Protein AF-A0A7V2RUC1-F1 (afdb_monomer)

Sequence (91 aa):
MGFADPRGVPLTARDSGSIAAFEEALGQILAFAGDPVGALDRLIEEDPSCVQAHLAKAAIYAWSLHPSFVGRAREALAAAEAAGPALDHER

Foldseek 3Di:
DFDAAPVRHTWFWDDVVLNVLLVVLVVCVVVVHDCSLVSLVVSCVVTVLGLSSLQVNL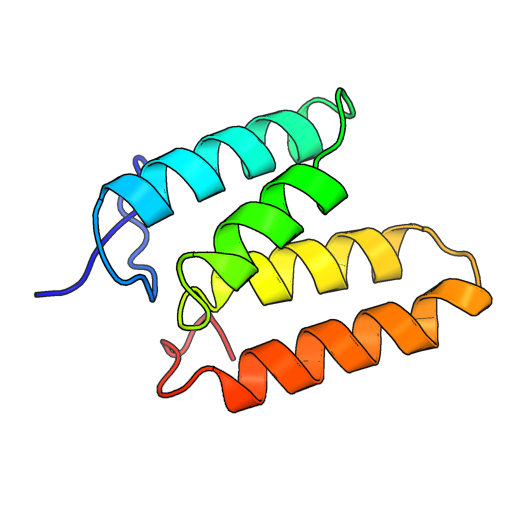VVLVVVPDPVSPVVSVVSNVSSVVSDDTDPVSD

Secondary structure (DSSP, 8-state):
--EE-TTS-EE--SSHHHHHHHHHHHHHHHHT-S-HHHHHHHHHHH-TT-HHHHHHHHHHHHHT--TTHHHHHHHHHHHHHHSS---GGG-

Solvent-accessible surface area (backbone atoms only — not comparable to full-atom values): 5101 Å² total; per-residue (Å²): 134,86,44,56,46,101,86,67,50,74,47,50,50,87,48,74,63,54,47,52,53,49,50,53,24,49,49,22,57,78,65,76,41,91,58,33,62,64,44,32,49,52,46,39,72,76,36,57,46,25,34,63,44,27,44,52,51,15,49,56,30,55,69,63,77,44,78,83,30,51,60,56,16,50,52,27,43,54,48,28,69,67,34,53,90,64,51,85,93,71,111

Mean predicted aligned error: 3.21 Å

Nearest PDB structures (foldseek):
  5jqy-assembly1_A  TM=7.918E-01  e=1.170E-01  Homo sapiens
  7y4i-assembly1_B  TM=7.456E-01  e=7.146E-01  Arabidopsis thaliana
  3fp4-assembly1_A  TM=7.118E-01  e=6.714E-01  Saccharomyces cerevisiae
  3fp2-assembly1_A  TM=7.574E-01  e=1.822E+00  Saccharomyces cerevisiae
  7yeh-assembly1_A  TM=7.491E-01  e=2.064E+00  Homo sapiens

Radius of gyration: 12.45 Å; Cα contacts (8 Å, |Δi|>4): 109; chains: 1; bounding box: 26×28×33 Å

Structure (mmCIF, N/CA/C/O backbone):
data_AF-A0A7V2RUC1-F1
#
_entry.id   AF-A0A7V2RUC1-F1
#
loop_
_atom_site.group_PDB
_atom_site.id
_atom_site.type_symbol
_atom_site.label_atom_id
_atom_site.label_alt_id
_atom_site.label_comp_id
_atom_site.label_asym_id
_atom_site.label_entity_id
_atom_site.label_seq_id
_atom_site.pdbx_PDB_ins_code
_atom_site.Cartn_x
_atom_site.Cartn_y
_atom_site.Cartn_z
_atom_site.occupancy
_atom_site.B_iso_or_equiv
_atom_site.auth_seq_id
_atom_site.auth_comp_id
_atom_site.auth_asym_id
_atom_site.auth_atom_id
_atom_site.pdbx_PDB_model_num
ATOM 1 N N . MET A 1 1 ? -14.374 -2.950 14.895 1.00 49.06 1 MET A N 1
ATOM 2 C CA . MET A 1 1 ? -14.629 -1.514 14.657 1.00 49.06 1 MET A CA 1
ATOM 3 C C . MET A 1 1 ? -13.802 -1.173 13.431 1.00 49.06 1 MET A C 1
ATOM 5 O O . MET A 1 1 ? -12.607 -1.413 13.490 1.00 49.06 1 MET A O 1
ATOM 9 N N . GLY A 1 2 ? -14.425 -0.833 12.300 1.00 75.00 2 GLY A N 1
ATOM 10 C CA . GLY A 1 2 ? -13.688 -0.572 11.055 1.00 75.00 2 GLY A CA 1
ATOM 11 C C . GLY A 1 2 ? -12.980 0.780 11.110 1.00 75.00 2 GLY A C 1
ATOM 12 O O . GLY A 1 2 ? -13.496 1.699 11.748 1.00 75.00 2 GLY A O 1
ATOM 13 N N . PHE A 1 3 ? -11.815 0.891 10.475 1.00 91.12 3 PHE A N 1
ATOM 14 C CA . PHE A 1 3 ? -11.123 2.166 10.295 1.00 91.12 3 PHE A CA 1
ATOM 15 C C . PHE A 1 3 ? -11.587 2.821 8.996 1.00 91.12 3 PHE A C 1
ATOM 17 O O . PHE A 1 3 ? -12.037 2.137 8.079 1.00 91.12 3 PHE A O 1
ATOM 24 N N . ALA A 1 4 ? -11.515 4.146 8.933 1.00 94.12 4 ALA A N 1
ATOM 25 C CA . ALA A 1 4 ? -11.823 4.909 7.734 1.00 94.12 4 ALA A CA 1
ATOM 26 C C . ALA A 1 4 ? -10.793 6.021 7.555 1.00 94.12 4 ALA A C 1
ATOM 28 O O . ALA A 1 4 ? -10.244 6.531 8.535 1.00 94.12 4 ALA A O 1
ATOM 29 N N . ASP A 1 5 ? -10.543 6.380 6.303 1.00 93.81 5 ASP A N 1
ATOM 30 C CA . ASP A 1 5 ? -9.672 7.490 5.941 1.00 93.81 5 ASP A CA 1
ATOM 31 C C . ASP A 1 5 ? -10.325 8.860 6.258 1.00 93.81 5 ASP A C 1
ATOM 33 O O . ASP A 1 5 ? -11.512 8.933 6.607 1.00 93.81 5 ASP A O 1
ATOM 37 N N . PRO A 1 6 ? -9.595 9.985 6.114 1.00 94.62 6 PRO A N 1
ATOM 38 C CA . PRO A 1 6 ? -10.149 11.325 6.341 1.00 94.62 6 PRO A CA 1
ATOM 39 C C . PRO A 1 6 ? -11.315 11.710 5.417 1.00 94.62 6 PRO A C 1
ATOM 41 O O . PRO A 1 6 ? -12.018 12.685 5.685 1.00 94.62 6 PRO A O 1
ATOM 44 N N . ARG A 1 7 ? -11.515 10.973 4.320 1.00 93.88 7 ARG A N 1
ATOM 45 C CA . ARG A 1 7 ? -12.601 11.158 3.349 1.00 93.88 7 ARG A CA 1
ATOM 46 C C . ARG A 1 7 ? -13.816 10.281 3.691 1.00 93.88 7 ARG A C 1
ATOM 48 O O . ARG A 1 7 ? -14.829 10.358 3.001 1.00 93.88 7 ARG A O 1
ATOM 55 N N . GLY A 1 8 ? -13.744 9.491 4.764 1.00 93.75 8 GLY A N 1
ATOM 56 C CA . GLY A 1 8 ? -14.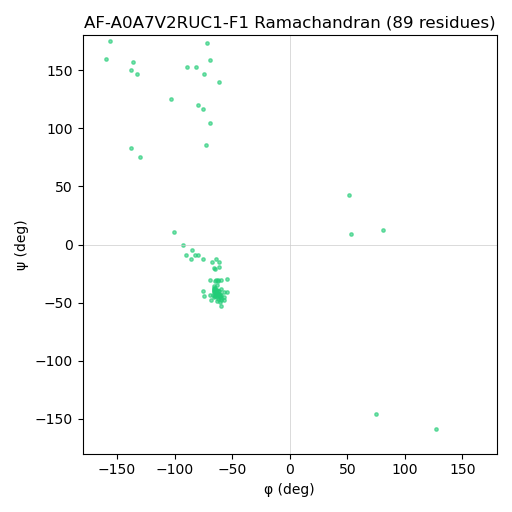805 8.596 5.219 1.00 93.75 8 GLY A CA 1
ATOM 57 C C . GLY A 1 8 ? -14.861 7.265 4.469 1.00 93.75 8 GLY A C 1
ATOM 58 O O . GLY A 1 8 ? -15.850 6.546 4.609 1.00 93.75 8 GLY A O 1
ATOM 59 N N . VAL A 1 9 ? -13.834 6.926 3.685 1.00 92.94 9 VAL A N 1
ATOM 60 C CA . VAL A 1 9 ? -13.735 5.638 2.992 1.00 92.94 9 VAL A CA 1
ATOM 61 C C . VAL A 1 9 ? -13.244 4.589 3.991 1.00 92.94 9 VAL A C 1
ATOM 63 O O . VAL A 1 9 ? -12.161 4.762 4.551 1.00 92.94 9 VAL A O 1
ATOM 66 N N . PRO A 1 10 ? -14.015 3.519 4.261 1.00 93.81 10 PRO A N 1
ATOM 67 C CA . PRO A 1 10 ? -13.565 2.441 5.135 1.00 93.81 10 PRO A CA 1
ATOM 68 C C . PRO A 1 10 ? -12.319 1.766 4.561 1.00 93.81 10 PRO A C 1
ATOM 70 O O . PRO A 1 10 ? -12.271 1.538 3.361 1.00 93.81 10 PRO A O 1
ATOM 73 N N . LEU A 1 11 ? -11.352 1.413 5.405 1.00 92.81 11 LEU A N 1
ATOM 74 C CA . LEU A 1 11 ? -10.110 0.750 5.005 1.00 92.81 11 LEU A CA 1
ATOM 75 C C . LEU A 1 11 ? -9.815 -0.444 5.911 1.00 92.81 11 LEU A C 1
ATOM 77 O O . LEU A 1 11 ? -10.085 -0.399 7.120 1.00 92.81 11 LEU A O 1
ATOM 81 N N . THR A 1 12 ? -9.201 -1.484 5.345 1.00 94.31 12 THR A N 1
ATOM 82 C CA . THR A 1 12 ? -8.573 -2.534 6.154 1.00 94.31 12 THR A CA 1
ATOM 83 C C . THR A 1 12 ? -7.255 -2.001 6.715 1.00 94.31 12 THR A C 1
ATOM 85 O O . THR A 1 12 ? -6.347 -1.642 5.968 1.00 94.31 12 THR A O 1
ATOM 88 N N . ALA A 1 13 ? -7.169 -1.906 8.042 1.00 93.38 13 ALA A N 1
ATOM 89 C CA . ALA A 1 13 ? -5.997 -1.442 8.778 1.00 93.38 13 ALA A CA 1
ATOM 90 C C . ALA A 1 13 ? -6.049 -1.932 10.234 1.00 93.38 13 ALA A C 1
ATOM 92 O O . ALA A 1 13 ? -7.124 -2.237 10.761 1.00 93.38 13 ALA A O 1
ATOM 93 N N . ARG A 1 14 ? -4.895 -1.965 10.904 1.00 93.62 14 ARG A N 1
ATOM 94 C CA . ARG A 1 14 ? -4.768 -2.322 12.322 1.00 93.62 14 ARG A CA 1
ATOM 95 C C . ARG A 1 14 ? -5.256 -1.220 13.256 1.00 93.62 14 ARG A C 1
ATOM 97 O O . ARG A 1 14 ? -5.908 -1.517 14.257 1.00 93.62 14 ARG A O 1
ATOM 104 N N . ASP A 1 15 ? -4.889 0.027 12.972 1.00 93.88 15 ASP A N 1
ATOM 105 C CA . ASP A 1 15 ? -5.153 1.177 13.836 1.00 93.88 15 ASP A CA 1
ATOM 106 C C . ASP A 1 15 ? -5.170 2.511 13.065 1.00 93.88 15 ASP A C 1
ATOM 108 O O . ASP A 1 15 ? -4.905 2.579 11.864 1.00 93.88 15 ASP A O 1
ATOM 112 N N . SER A 1 16 ? -5.498 3.606 13.760 1.00 93.88 16 SER A N 1
ATOM 113 C CA . SER A 1 16 ? -5.494 4.956 13.179 1.00 93.88 16 SER A CA 1
ATOM 114 C C . SER A 1 16 ? -4.099 5.449 12.778 1.00 93.88 16 SER A C 1
ATOM 116 O O . SER A 1 16 ? -3.995 6.375 11.978 1.00 93.88 16 SER A O 1
ATOM 118 N N . GLY A 1 17 ? -3.035 4.866 13.336 1.00 96.38 17 GLY A N 1
ATOM 119 C CA . GLY A 1 17 ? -1.656 5.139 12.941 1.00 96.38 17 GLY A CA 1
ATOM 120 C C . GLY A 1 17 ? -1.366 4.598 11.544 1.00 96.38 17 GLY A C 1
ATOM 121 O O . GLY A 1 17 ? -0.833 5.339 10.722 1.00 96.38 17 GLY A O 1
ATOM 122 N N . SER A 1 18 ? -1.820 3.379 11.236 1.00 96.75 18 SER A N 1
ATOM 123 C CA . SER A 1 18 ? -1.753 2.815 9.879 1.00 96.75 18 SER A CA 1
ATOM 124 C C . SER A 1 18 ? -2.466 3.705 8.854 1.00 96.75 18 SER A C 1
ATOM 126 O O . SER A 1 18 ? -1.943 3.938 7.767 1.00 96.75 18 SER A O 1
ATOM 128 N N . ILE A 1 19 ? -3.628 4.265 9.217 1.00 96.88 19 ILE A N 1
ATOM 129 C CA . ILE A 1 19 ? -4.363 5.211 8.360 1.00 96.88 19 ILE A CA 1
ATOM 130 C C . ILE A 1 19 ? -3.541 6.480 8.124 1.00 96.88 19 ILE A C 1
ATOM 132 O O . ILE A 1 19 ? -3.380 6.902 6.984 1.00 96.88 19 ILE A O 1
ATOM 136 N N . ALA A 1 20 ? -2.983 7.079 9.178 1.00 97.06 20 ALA A N 1
ATOM 137 C CA . ALA A 1 20 ? -2.164 8.282 9.043 1.00 97.06 20 ALA A CA 1
ATOM 138 C C . ALA A 1 20 ? -0.905 8.040 8.190 1.00 97.06 20 ALA A C 1
ATOM 140 O O . ALA A 1 20 ? -0.553 8.878 7.361 1.00 97.06 20 ALA A O 1
ATOM 141 N N . ALA A 1 21 ? -0.252 6.888 8.355 1.00 97.81 21 ALA A N 1
ATOM 142 C CA . ALA A 1 21 ? 0.901 6.494 7.552 1.00 97.81 21 ALA A CA 1
ATOM 143 C C . ALA A 1 21 ? 0.528 6.271 6.077 1.00 97.81 21 ALA A C 1
ATOM 145 O O . ALA A 1 21 ? 1.264 6.698 5.185 1.00 97.81 21 ALA A O 1
ATOM 146 N N . PHE A 1 22 ? -0.632 5.660 5.811 1.00 97.75 22 PHE A N 1
ATOM 147 C CA . PHE A 1 22 ? -1.147 5.515 4.452 1.00 97.75 22 PHE A CA 1
ATOM 148 C C . PHE A 1 22 ? -1.449 6.876 3.815 1.00 97.75 22 PHE A C 1
ATOM 150 O O . PHE A 1 22 ? -1.070 7.100 2.668 1.00 97.75 22 PHE A O 1
ATOM 157 N N . GLU A 1 23 ? -2.062 7.808 4.549 1.00 97.56 23 GLU A N 1
ATOM 158 C CA . GLU A 1 23 ? -2.343 9.158 4.044 1.00 97.56 23 GLU A CA 1
ATOM 159 C C . GLU A 1 23 ? -1.073 9.942 3.706 1.00 97.56 23 GLU A C 1
ATOM 161 O O . GLU A 1 23 ? -1.032 10.629 2.685 1.00 97.56 23 GLU A O 1
ATOM 166 N N . GLU A 1 24 ? -0.023 9.821 4.518 1.00 97.50 24 GLU A N 1
ATOM 167 C CA . GLU A 1 24 ? 1.276 10.431 4.219 1.00 97.50 24 GLU A CA 1
ATOM 168 C C . GLU A 1 24 ? 1.865 9.859 2.920 1.00 97.50 24 GLU A C 1
ATOM 170 O O . GLU A 1 24 ? 2.269 10.609 2.027 1.00 97.50 24 GLU A O 1
ATOM 175 N N . ALA A 1 25 ? 1.852 8.530 2.763 1.0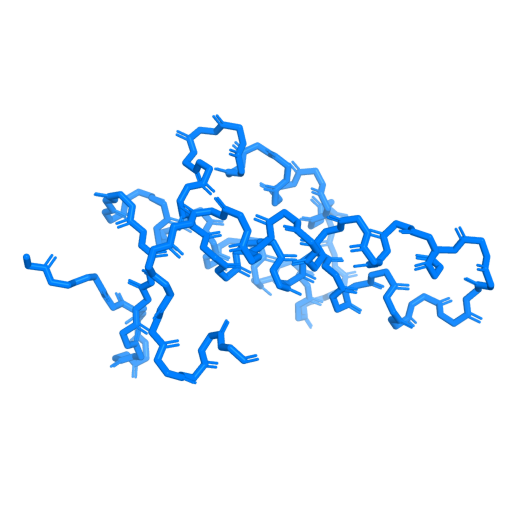0 98.06 25 ALA A N 1
ATOM 176 C CA . ALA A 1 25 ? 2.310 7.882 1.537 1.00 98.06 25 ALA A CA 1
ATOM 177 C C . ALA A 1 25 ? 1.462 8.297 0.322 1.00 98.06 25 ALA A C 1
ATOM 179 O O . ALA A 1 25 ? 2.002 8.605 -0.740 1.00 98.06 25 ALA A O 1
ATOM 180 N N . LEU A 1 26 ? 0.139 8.372 0.476 1.00 97.44 26 LEU A N 1
ATOM 181 C CA . LEU A 1 26 ? -0.775 8.828 -0.568 1.00 97.44 26 LEU A CA 1
ATOM 182 C C . LEU A 1 26 ? -0.489 10.279 -0.976 1.00 97.44 26 LEU A C 1
ATOM 184 O O . LEU A 1 26 ? -0.480 10.587 -2.168 1.00 97.44 26 LEU A O 1
ATOM 188 N N . GLY A 1 27 ? -0.186 11.153 -0.014 1.00 97.81 27 GLY A N 1
ATOM 189 C CA . GLY A 1 27 ? 0.258 12.520 -0.278 1.00 97.81 27 GLY A CA 1
ATOM 190 C C . GLY A 1 27 ? 1.510 12.562 -1.158 1.00 97.81 27 GLY A C 1
ATOM 191 O O . GLY A 1 27 ? 1.541 13.292 -2.149 1.00 97.81 27 GLY A O 1
ATOM 192 N N . GLN A 1 28 ? 2.505 11.725 -0.858 1.00 97.75 28 GLN A N 1
ATOM 193 C CA . GLN A 1 28 ? 3.735 11.595 -1.651 1.00 97.75 28 GLN A CA 1
ATOM 194 C C . GLN A 1 28 ? 3.46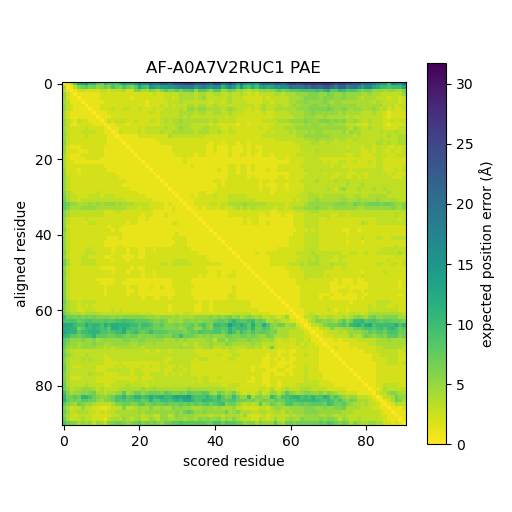7 11.088 -3.076 1.00 97.75 28 GLN A C 1
ATOM 196 O O . GLN A 1 28 ? 4.007 11.641 -4.038 1.00 97.75 28 GLN A O 1
ATOM 201 N N . ILE A 1 29 ? 2.589 10.087 -3.225 1.00 97.12 29 ILE A N 1
ATOM 202 C CA . ILE A 1 29 ? 2.165 9.554 -4.531 1.00 97.12 29 ILE A CA 1
ATOM 203 C C . ILE A 1 29 ? 1.523 10.657 -5.375 1.00 97.12 29 ILE A C 1
ATOM 205 O O . ILE A 1 29 ? 1.937 10.885 -6.510 1.00 97.12 29 ILE A O 1
ATOM 209 N N . LEU A 1 30 ? 0.527 11.354 -4.822 1.00 96.44 30 LEU A N 1
ATOM 210 C CA . LEU A 1 30 ? -0.243 12.369 -5.545 1.00 96.44 30 LEU A CA 1
ATOM 211 C C . LEU A 1 30 ? 0.584 13.621 -5.864 1.00 96.44 30 LEU A C 1
ATOM 213 O O . LEU A 1 30 ? 0.351 14.268 -6.884 1.00 96.44 30 LEU A O 1
ATOM 217 N N . ALA A 1 31 ? 1.557 13.957 -5.015 1.00 97.31 31 ALA A N 1
ATOM 218 C CA . ALA A 1 31 ? 2.474 15.070 -5.235 1.00 97.31 31 ALA A CA 1
ATOM 219 C C . ALA A 1 31 ? 3.653 14.726 -6.163 1.00 97.31 31 ALA A C 1
ATOM 221 O O . ALA A 1 31 ? 4.401 15.630 -6.532 1.00 97.31 31 ALA A O 1
ATOM 222 N N . PHE A 1 32 ? 3.838 13.450 -6.529 1.00 93.56 32 PHE A N 1
ATOM 223 C CA . PHE A 1 32 ? 5.026 12.950 -7.233 1.00 93.56 32 PHE A CA 1
ATOM 224 C C . PHE A 1 32 ? 6.342 13.351 -6.538 1.00 93.56 32 PHE A C 1
ATOM 226 O O . PHE A 1 32 ? 7.304 13.768 -7.187 1.00 93.56 32 PHE A O 1
ATOM 233 N N . ALA A 1 33 ? 6.387 13.247 -5.208 1.00 95.81 33 ALA A N 1
ATOM 234 C CA . ALA A 1 33 ? 7.510 13.703 -4.391 1.00 95.81 33 ALA A CA 1
ATOM 235 C C . ALA A 1 33 ? 7.891 12.682 -3.310 1.00 95.81 33 ALA A C 1
ATOM 237 O O . ALA A 1 33 ? 7.068 11.880 -2.881 1.00 95.81 33 ALA A O 1
ATOM 238 N N . GLY A 1 34 ? 9.136 12.747 -2.831 1.00 95.75 34 GLY A N 1
ATOM 239 C CA . GLY A 1 34 ? 9.621 11.884 -1.749 1.00 95.75 34 GLY A CA 1
ATOM 240 C C . GLY A 1 34 ? 9.906 10.443 -2.186 1.00 95.75 34 GLY A C 1
ATOM 241 O O . GLY A 1 34 ? 10.376 10.208 -3.298 1.00 95.75 34 GLY A O 1
ATOM 242 N N . ASP A 1 35 ? 9.653 9.497 -1.277 1.00 97.00 35 ASP A N 1
ATOM 243 C CA . ASP A 1 35 ? 9.832 8.054 -1.484 1.00 97.00 35 ASP A CA 1
ATOM 244 C C . ASP A 1 35 ? 8.557 7.298 -1.062 1.00 97.00 35 ASP A C 1
ATOM 246 O O . ASP A 1 35 ? 8.516 6.678 0.009 1.00 97.00 35 ASP A O 1
ATOM 250 N N . PRO A 1 36 ? 7.493 7.354 -1.887 1.00 96.81 36 PRO A N 1
ATOM 251 C CA . PRO A 1 36 ? 6.224 6.722 -1.548 1.00 96.81 36 PRO A CA 1
ATOM 252 C C . PRO A 1 36 ? 6.339 5.198 -1.453 1.00 96.81 36 PRO A C 1
ATOM 254 O O . PRO A 1 36 ? 5.634 4.586 -0.661 1.00 96.81 36 PRO A O 1
ATOM 257 N N . VAL A 1 37 ? 7.240 4.567 -2.216 1.00 96.75 37 VAL A N 1
ATOM 258 C CA . VAL A 1 37 ? 7.443 3.111 -2.146 1.00 96.75 37 VAL A CA 1
ATOM 259 C C . VAL A 1 37 ? 8.060 2.730 -0.805 1.00 96.75 37 VAL A C 1
ATOM 261 O O . VAL A 1 37 ? 7.526 1.851 -0.138 1.00 96.75 37 VAL A O 1
ATOM 264 N N . GLY A 1 38 ? 9.114 3.424 -0.365 1.00 98.06 38 GLY A N 1
ATOM 265 C CA . GLY A 1 38 ? 9.705 3.187 0.952 1.00 98.06 38 GLY A CA 1
ATOM 266 C C . GLY A 1 38 ? 8.758 3.522 2.110 1.00 98.06 38 GLY A C 1
ATOM 267 O O . GLY A 1 38 ? 8.807 2.876 3.156 1.00 98.06 38 GLY A O 1
ATOM 268 N N . ALA A 1 39 ? 7.866 4.505 1.943 1.00 98.25 39 ALA A N 1
ATOM 269 C CA . ALA A 1 39 ? 6.814 4.791 2.919 1.00 98.25 39 ALA A CA 1
ATOM 270 C C . ALA A 1 39 ? 5.791 3.647 3.024 1.00 98.25 39 ALA A C 1
ATOM 272 O O . ALA A 1 39 ? 5.471 3.220 4.133 1.00 98.25 39 ALA A O 1
ATOM 273 N N . LEU A 1 40 ? 5.333 3.119 1.884 1.00 98.38 40 LEU A N 1
ATOM 274 C CA . LEU A 1 40 ? 4.436 1.963 1.836 1.00 98.38 40 LEU A CA 1
ATOM 275 C C . LEU A 1 40 ? 5.107 0.695 2.372 1.00 98.38 40 LEU A C 1
ATOM 277 O O . LEU A 1 40 ? 4.454 -0.068 3.073 1.00 98.38 40 LEU A O 1
ATOM 281 N N . ASP A 1 41 ? 6.397 0.488 2.102 1.00 98.38 41 ASP A N 1
ATOM 282 C CA . ASP A 1 41 ? 7.158 -0.650 2.630 1.00 98.38 41 ASP A CA 1
ATOM 283 C C . ASP A 1 41 ? 7.187 -0.649 4.159 1.00 98.38 41 ASP A C 1
ATOM 285 O O . ASP A 1 41 ? 6.849 -1.658 4.773 1.00 98.38 41 ASP A O 1
ATOM 289 N N . ARG A 1 42 ? 7.489 0.500 4.779 1.00 98.44 42 ARG A N 1
ATOM 290 C CA . ARG A 1 42 ? 7.443 0.638 6.243 1.00 98.44 42 ARG A CA 1
ATOM 291 C C . ARG A 1 42 ? 6.050 0.367 6.802 1.00 98.44 42 ARG A C 1
ATOM 293 O O . ARG A 1 42 ? 5.920 -0.359 7.781 1.00 98.44 42 ARG A O 1
ATOM 300 N N . LEU A 1 43 ? 5.011 0.913 6.166 1.00 98.31 43 LEU A N 1
ATOM 301 C CA . LEU A 1 43 ? 3.633 0.661 6.585 1.00 98.31 43 LEU A CA 1
ATOM 302 C C . LEU A 1 43 ? 3.280 -0.827 6.486 1.00 98.31 43 LEU A C 1
ATOM 304 O O . LEU A 1 43 ? 2.685 -1.366 7.407 1.00 98.31 43 LEU A O 1
ATOM 308 N N . ILE A 1 44 ? 3.664 -1.505 5.406 1.00 98.00 44 ILE A N 1
ATOM 309 C CA . ILE A 1 44 ? 3.406 -2.938 5.222 1.00 98.00 44 ILE A CA 1
ATOM 310 C C . ILE A 1 44 ? 4.166 -3.779 6.257 1.00 98.00 44 ILE A C 1
ATOM 312 O O . ILE A 1 44 ? 3.630 -4.770 6.745 1.00 98.00 44 ILE A O 1
ATOM 316 N N . GLU A 1 45 ? 5.399 -3.411 6.603 1.00 97.81 45 GLU A N 1
ATOM 317 C CA . GLU A 1 45 ? 6.165 -4.085 7.659 1.00 97.81 45 GLU A CA 1
ATOM 318 C C . GLU A 1 45 ? 5.505 -3.920 9.035 1.00 97.81 45 GLU A C 1
ATOM 320 O O . GLU A 1 45 ? 5.430 -4.875 9.812 1.00 97.81 45 GLU A O 1
ATOM 325 N N . GLU A 1 46 ? 5.006 -2.721 9.336 1.00 97.31 46 GLU A N 1
ATOM 326 C CA . GLU A 1 46 ? 4.346 -2.411 10.603 1.00 97.31 46 GLU A CA 1
ATOM 327 C C . GLU A 1 46 ? 2.931 -2.993 10.687 1.00 97.31 46 GLU A C 1
ATOM 329 O O . GLU A 1 46 ? 2.530 -3.480 11.746 1.00 97.31 46 GLU A O 1
ATOM 334 N N . ASP A 1 47 ? 2.177 -2.946 9.594 1.00 96.88 47 ASP A N 1
ATOM 335 C CA . ASP A 1 47 ? 0.805 -3.420 9.462 1.00 96.88 47 ASP A CA 1
ATOM 336 C C . ASP A 1 47 ? 0.602 -4.172 8.135 1.00 96.88 47 ASP A C 1
ATOM 338 O O . ASP A 1 47 ? 0.053 -3.631 7.166 1.00 96.88 47 ASP A O 1
ATOM 342 N N . PRO A 1 48 ? 0.965 -5.468 8.100 1.00 95.88 48 PRO A N 1
ATOM 343 C CA . PRO A 1 48 ? 0.795 -6.291 6.908 1.00 95.88 48 PRO A CA 1
ATOM 344 C C . PRO A 1 48 ? -0.664 -6.438 6.468 1.00 95.88 48 PRO A C 1
ATOM 346 O O . PRO A 1 48 ? -0.905 -6.798 5.318 1.00 95.88 48 PRO A O 1
ATOM 349 N N . SER A 1 49 ? -1.624 -6.172 7.365 1.00 93.94 49 SER A N 1
ATOM 350 C CA . SER A 1 49 ? -3.057 -6.266 7.083 1.00 93.94 49 SER A CA 1
ATOM 351 C C . SER A 1 49 ? -3.606 -5.052 6.332 1.00 93.94 49 SER A C 1
ATOM 353 O O . SER A 1 49 ? -4.740 -5.098 5.862 1.00 93.94 49 SER A O 1
ATOM 355 N N . CYS A 1 50 ? -2.820 -3.978 6.180 1.00 95.25 50 CYS A N 1
ATOM 356 C CA . CYS A 1 50 ? -3.244 -2.793 5.448 1.00 95.25 50 CYS A CA 1
ATOM 357 C C . CYS A 1 50 ? -3.276 -3.051 3.932 1.00 95.25 50 CYS A C 1
ATOM 359 O O . CYS A 1 50 ? -2.318 -2.771 3.209 1.00 95.25 50 CYS A O 1
ATOM 361 N N . VAL A 1 51 ? -4.397 -3.588 3.439 1.00 95.75 51 VAL A N 1
ATOM 362 C CA . VAL A 1 51 ? -4.591 -3.980 2.029 1.00 95.75 51 VAL A CA 1
ATOM 363 C C . VAL A 1 51 ? -4.308 -2.812 1.081 1.00 95.75 51 VAL A C 1
ATOM 365 O O . VAL A 1 51 ? -3.616 -2.972 0.073 1.00 95.75 51 VAL A O 1
ATOM 368 N N . GLN A 1 52 ? -4.747 -1.610 1.455 1.00 95.38 52 GLN A N 1
ATOM 369 C CA . GLN A 1 52 ? -4.558 -0.405 0.654 1.00 95.38 52 GLN A CA 1
ATOM 370 C C . GLN A 1 52 ? -3.093 -0.026 0.433 1.00 95.38 52 GLN A C 1
ATOM 372 O O . GLN A 1 52 ? -2.753 0.493 -0.633 1.00 95.38 52 GLN A O 1
ATOM 377 N N . ALA A 1 53 ? -2.204 -0.343 1.377 1.00 97.31 53 ALA A N 1
ATOM 378 C CA . ALA A 1 53 ? -0.778 -0.102 1.207 1.00 97.31 53 ALA A CA 1
ATOM 379 C C . ALA A 1 53 ? -0.181 -0.993 0.101 1.00 97.31 53 ALA A C 1
ATOM 381 O O . ALA A 1 53 ? 0.558 -0.514 -0.765 1.00 97.31 53 ALA A O 1
ATOM 382 N N . HIS A 1 54 ? -0.560 -2.275 0.074 1.00 97.62 54 HIS A N 1
ATOM 383 C CA . HIS A 1 54 ? -0.140 -3.223 -0.964 1.00 97.62 54 HIS A CA 1
ATOM 384 C C . HIS A 1 54 ? -0.692 -2.843 -2.339 1.00 97.62 54 HIS A C 1
ATOM 386 O O . HIS A 1 54 ? 0.051 -2.834 -3.324 1.00 97.62 54 HIS A O 1
ATOM 392 N N . LEU A 1 55 ? -1.974 -2.469 -2.408 1.00 96.56 55 LEU A N 1
ATOM 393 C CA . LEU A 1 55 ? -2.621 -2.053 -3.654 1.00 96.56 55 LEU A CA 1
ATOM 394 C C . LEU A 1 55 ? -2.023 -0.758 -4.214 1.00 96.56 55 LEU A C 1
ATOM 396 O O . LEU A 1 55 ? -1.737 -0.684 -5.411 1.00 96.56 55 LEU A O 1
ATOM 400 N N . ALA A 1 56 ? -1.751 0.235 -3.363 1.00 96.88 56 ALA A N 1
ATOM 401 C CA . ALA A 1 56 ? -1.062 1.454 -3.779 1.00 96.88 56 ALA A CA 1
ATOM 402 C C . ALA A 1 56 ? 0.338 1.145 -4.334 1.00 96.88 56 ALA A C 1
ATOM 404 O O . ALA A 1 56 ? 0.712 1.647 -5.396 1.00 96.88 56 ALA A O 1
ATOM 405 N N . LYS A 1 57 ? 1.091 0.252 -3.678 1.00 97.44 57 LYS A N 1
ATOM 406 C CA . LYS A 1 57 ? 2.416 -0.180 -4.146 1.00 97.44 57 LYS A CA 1
ATOM 407 C C . LYS A 1 57 ? 2.333 -0.890 -5.502 1.00 97.44 57 LYS A C 1
ATOM 409 O O . LYS A 1 57 ? 3.127 -0.599 -6.401 1.00 97.44 57 LYS A O 1
ATOM 414 N N . ALA A 1 58 ? 1.350 -1.775 -5.681 1.00 96.00 58 ALA A N 1
ATOM 415 C CA . ALA A 1 58 ? 1.089 -2.443 -6.953 1.00 96.00 58 ALA A CA 1
ATOM 416 C C . ALA A 1 58 ? 0.764 -1.436 -8.071 1.00 96.00 58 ALA A C 1
ATOM 418 O O . ALA A 1 58 ? 1.317 -1.540 -9.170 1.00 96.00 58 ALA A O 1
ATOM 419 N N . ALA A 1 59 ? -0.069 -0.431 -7.779 1.00 94.69 59 ALA A N 1
ATOM 420 C CA . ALA A 1 59 ? -0.441 0.619 -8.724 1.00 94.69 5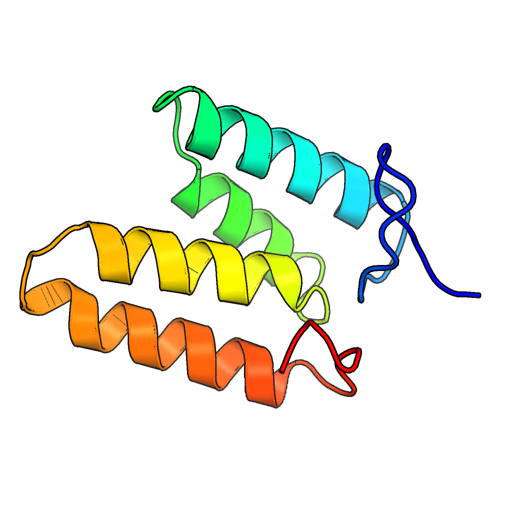9 ALA A CA 1
ATOM 421 C C . ALA A 1 59 ? 0.768 1.456 -9.171 1.00 94.69 59 ALA A C 1
ATOM 423 O O . ALA A 1 59 ? 0.954 1.652 -10.372 1.00 94.69 59 ALA A O 1
ATOM 424 N N . ILE A 1 60 ? 1.643 1.868 -8.244 1.00 94.94 60 ILE A N 1
ATOM 425 C CA . ILE A 1 60 ? 2.881 2.597 -8.576 1.00 94.94 60 ILE A CA 1
ATOM 426 C C . ILE A 1 60 ? 3.744 1.784 -9.550 1.00 94.94 60 ILE A C 1
ATOM 428 O O . ILE A 1 60 ? 4.199 2.304 -10.572 1.00 94.94 60 ILE A O 1
ATOM 432 N N . TYR A 1 61 ? 3.960 0.494 -9.271 1.00 94.50 61 TYR A N 1
ATOM 433 C CA . TYR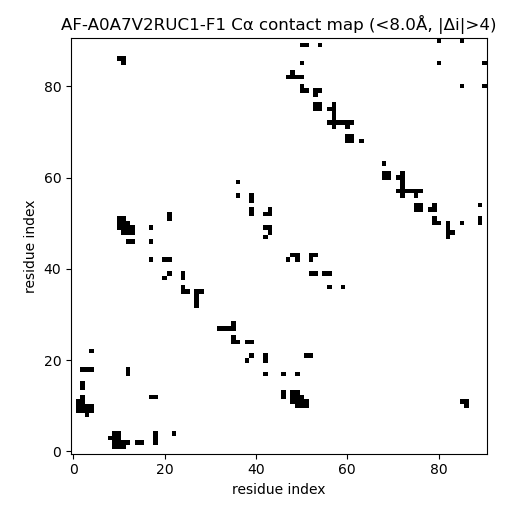 A 1 61 ? 4.749 -0.360 -10.160 1.00 94.50 61 TYR A CA 1
ATOM 434 C C . TYR A 1 61 ? 4.084 -0.566 -11.519 1.00 94.50 61 TYR A C 1
ATOM 436 O O . TYR A 1 61 ? 4.781 -0.551 -12.535 1.00 94.50 61 TYR A O 1
ATOM 444 N N . ALA A 1 62 ? 2.759 -0.695 -11.572 1.00 90.75 62 ALA A N 1
ATOM 445 C CA . ALA A 1 62 ? 2.028 -0.787 -12.832 1.00 90.75 62 ALA A CA 1
ATOM 446 C C . ALA A 1 62 ? 2.144 0.505 -13.667 1.00 90.75 62 ALA A C 1
ATOM 448 O O . ALA A 1 62 ? 2.332 0.441 -14.883 1.00 90.75 62 ALA A O 1
ATOM 449 N N . TRP A 1 63 ? 2.107 1.677 -13.025 1.00 90.38 63 TRP A N 1
ATOM 450 C CA . TRP A 1 63 ? 2.244 2.983 -13.684 1.00 90.38 63 TRP A CA 1
ATOM 451 C C . TRP A 1 63 ? 3.663 3.334 -14.112 1.00 90.38 63 TRP A C 1
ATOM 453 O O . TRP A 1 63 ? 3.846 4.254 -14.902 1.00 90.38 63 TRP A O 1
ATOM 463 N N . SER A 1 64 ? 4.675 2.601 -13.650 1.00 83.50 64 SER A N 1
ATOM 464 C CA . SER A 1 64 ? 6.056 2.821 -14.094 1.00 83.50 64 SER A CA 1
ATOM 465 C C . SER A 1 64 ? 6.269 2.537 -15.590 1.00 83.50 64 SER A C 1
ATOM 467 O O . SER A 1 64 ? 7.318 2.886 -16.128 1.00 83.50 64 SER A O 1
ATOM 469 N N . LEU A 1 65 ? 5.295 1.890 -16.257 1.00 79.25 65 LEU A N 1
ATOM 470 C CA . LEU A 1 65 ? 5.274 1.532 -17.686 1.00 79.25 65 LEU A CA 1
ATOM 471 C C . LEU A 1 65 ? 6.506 0.754 -18.178 1.00 79.25 65 LEU A C 1
ATOM 473 O O . LEU A 1 65 ? 6.659 0.518 -19.377 1.00 79.25 65 LEU A O 1
ATOM 477 N N . HIS A 1 66 ? 7.372 0.313 -17.268 1.00 85.81 66 HIS A N 1
ATOM 478 C CA . HIS A 1 66 ? 8.576 -0.420 -17.595 1.00 85.81 66 HIS A CA 1
ATOM 479 C C . HIS A 1 66 ? 8.357 -1.914 -17.301 1.00 85.81 66 HIS A C 1
ATOM 481 O O . HIS A 1 66 ? 8.015 -2.275 -16.169 1.00 85.81 66 HIS A O 1
ATOM 487 N N . PRO A 1 67 ? 8.572 -2.816 -18.282 1.00 83.88 67 PRO A N 1
ATOM 488 C CA . PRO A 1 67 ? 8.226 -4.235 -18.154 1.00 83.88 67 PRO A CA 1
ATOM 489 C C . PRO A 1 67 ? 8.827 -4.937 -16.931 1.00 83.88 67 PRO A C 1
ATOM 491 O O . PRO A 1 67 ? 8.218 -5.859 -16.392 1.00 83.88 67 PRO A O 1
ATOM 494 N N . SER A 1 68 ? 9.997 -4.493 -16.454 1.00 87.06 68 SER A N 1
ATOM 495 C CA . SER A 1 68 ? 10.643 -5.083 -15.272 1.00 87.06 68 SER A CA 1
ATOM 496 C C . SER A 1 68 ? 9.851 -4.902 -13.973 1.00 87.06 68 SER A C 1
ATOM 498 O O . SER A 1 68 ? 10.070 -5.659 -13.031 1.00 87.06 68 SER A O 1
ATOM 500 N N . PHE A 1 69 ? 8.934 -3.934 -13.898 1.00 92.19 69 PHE A N 1
ATOM 501 C CA . PHE A 1 69 ? 8.112 -3.706 -12.707 1.00 92.19 69 PHE A CA 1
ATOM 502 C C . PHE A 1 69 ? 6.800 -4.487 -12.716 1.00 92.19 69 PHE A C 1
ATOM 504 O O . PHE A 1 69 ? 6.158 -4.583 -11.676 1.00 92.19 69 PHE A O 1
ATOM 511 N N . VAL A 1 70 ? 6.433 -5.128 -13.832 1.00 90.94 70 VAL A N 1
ATOM 512 C CA . VAL A 1 70 ? 5.231 -5.978 -13.898 1.00 90.94 70 VAL A CA 1
ATOM 513 C C . VAL A 1 70 ? 5.316 -7.128 -12.890 1.00 90.94 70 VAL A C 1
ATOM 515 O O . VAL A 1 70 ? 4.318 -7.463 -12.258 1.00 90.94 70 VAL A O 1
ATOM 518 N N . GLY A 1 71 ? 6.508 -7.709 -12.700 1.00 91.69 71 GLY A N 1
ATOM 519 C CA . GLY A 1 71 ? 6.740 -8.728 -11.670 1.00 91.69 71 GLY A CA 1
ATOM 520 C C . GLY A 1 71 ? 6.459 -8.1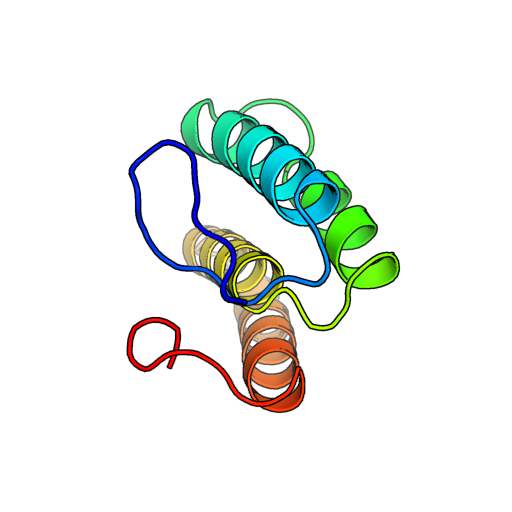94 -10.265 1.00 91.69 71 GLY A C 1
ATOM 521 O O . GLY A 1 71 ? 5.659 -8.771 -9.538 1.00 91.69 71 GLY A O 1
ATOM 522 N N . ARG A 1 72 ? 7.013 -7.022 -9.937 1.00 93.25 72 ARG A N 1
ATOM 523 C CA . ARG A 1 72 ? 6.815 -6.384 -8.628 1.0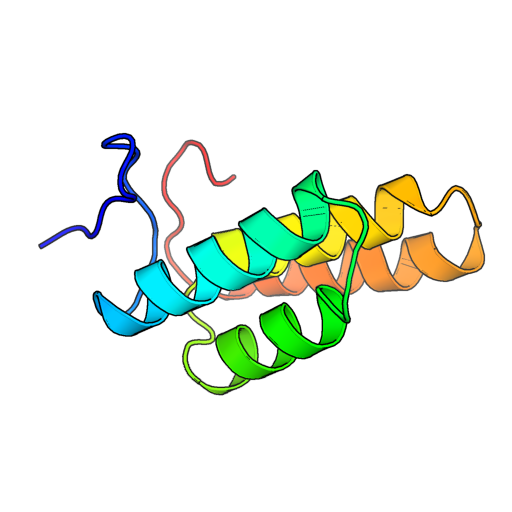0 93.25 72 ARG A CA 1
ATOM 524 C C . ARG A 1 72 ? 5.369 -5.956 -8.377 1.00 93.25 72 ARG A C 1
ATOM 526 O O . ARG A 1 72 ? 4.889 -6.061 -7.255 1.00 93.25 72 ARG A O 1
ATOM 533 N N . ALA A 1 73 ? 4.661 -5.499 -9.410 1.00 93.50 73 ALA A N 1
ATOM 534 C CA . ALA A 1 73 ? 3.239 -5.179 -9.309 1.00 93.50 73 ALA A CA 1
ATOM 535 C C . ALA A 1 73 ? 2.413 -6.426 -8.956 1.00 93.50 73 ALA A C 1
ATOM 537 O O . ALA A 1 73 ? 1.552 -6.368 -8.084 1.00 93.50 73 ALA A O 1
ATOM 538 N N . ARG A 1 74 ? 2.715 -7.569 -9.589 1.00 93.94 74 ARG A N 1
ATOM 539 C CA . ARG A 1 74 ? 2.066 -8.853 -9.280 1.00 93.94 74 ARG A CA 1
ATOM 540 C C . ARG A 1 74 ? 2.387 -9.346 -7.876 1.00 93.94 74 ARG A C 1
ATOM 542 O O . ARG A 1 74 ? 1.492 -9.840 -7.208 1.00 93.94 74 ARG A O 1
ATOM 549 N N . GLU A 1 75 ? 3.634 -9.209 -7.436 1.00 95.25 75 GLU A N 1
ATOM 550 C CA . GLU A 1 75 ? 4.043 -9.573 -6.074 1.00 95.25 75 GLU A CA 1
ATOM 551 C C . GLU A 1 75 ? 3.284 -8.753 -5.026 1.00 95.25 75 GLU A C 1
ATOM 553 O O . GLU A 1 75 ? 2.756 -9.319 -4.074 1.00 95.25 75 GLU A O 1
ATOM 558 N N . ALA A 1 76 ? 3.169 -7.437 -5.229 1.00 94.50 76 ALA A N 1
ATOM 559 C CA . ALA A 1 76 ? 2.406 -6.566 -4.339 1.00 94.50 76 ALA A CA 1
ATOM 560 C C . ALA A 1 76 ? 0.904 -6.901 -4.345 1.00 94.50 76 ALA A C 1
ATOM 562 O O . ALA A 1 76 ? 0.286 -6.945 -3.287 1.00 94.50 76 ALA A O 1
ATOM 563 N N . LEU A 1 77 ? 0.325 -7.207 -5.511 1.00 94.56 77 LEU A N 1
ATOM 564 C CA . LEU A 1 77 ? -1.075 -7.628 -5.601 1.00 94.56 77 LEU A CA 1
ATOM 565 C C . LEU A 1 77 ? -1.321 -8.966 -4.885 1.00 94.56 77 LEU A C 1
ATOM 567 O O . LEU A 1 77 ? -2.261 -9.083 -4.108 1.00 94.56 77 LEU A O 1
ATOM 571 N N . ALA A 1 78 ? -0.445 -9.953 -5.080 1.00 94.75 78 ALA A N 1
ATOM 572 C CA . ALA A 1 78 ? -0.538 -11.236 -4.386 1.00 94.75 78 ALA A CA 1
ATOM 573 C C . ALA A 1 78 ? -0.387 -11.082 -2.862 1.00 94.75 78 ALA A C 1
ATOM 575 O O . ALA A 1 78 ? -1.038 -11.790 -2.096 1.00 94.75 78 ALA A O 1
ATOM 576 N N . ALA A 1 79 ? 0.448 -10.141 -2.409 1.00 93.88 79 ALA A N 1
ATOM 577 C CA . ALA A 1 79 ? 0.559 -9.804 -0.993 1.00 93.88 79 ALA A CA 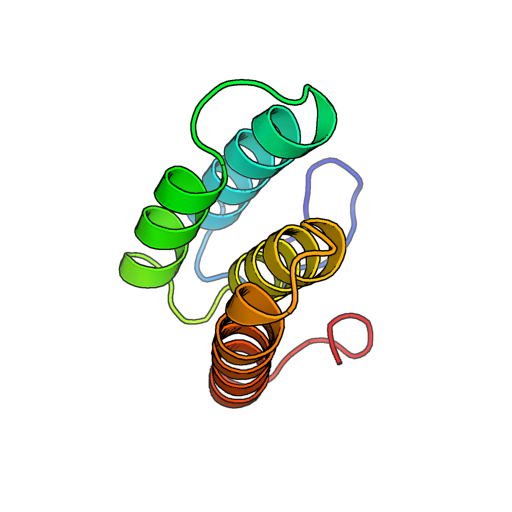1
ATOM 578 C C . ALA A 1 79 ? -0.734 -9.171 -0.451 1.00 93.88 79 ALA A C 1
ATOM 580 O O . ALA A 1 79 ? -1.158 -9.535 0.644 1.00 93.88 79 ALA A O 1
ATOM 581 N N . ALA A 1 80 ? -1.396 -8.305 -1.228 1.00 93.94 80 ALA A N 1
ATOM 582 C CA . ALA A 1 80 ? -2.702 -7.741 -0.880 1.00 93.94 80 ALA A CA 1
ATOM 583 C C . ALA A 1 80 ? -3.763 -8.840 -0.697 1.00 93.94 80 ALA A C 1
ATOM 585 O O . ALA A 1 80 ? -4.467 -8.864 0.310 1.00 93.94 80 ALA A O 1
ATOM 586 N N . GLU A 1 81 ? -3.828 -9.798 -1.626 1.00 92.56 81 GLU A N 1
ATOM 587 C CA . GLU A 1 81 ? -4.744 -10.946 -1.550 1.00 92.56 81 GLU A CA 1
ATOM 588 C C . GLU A 1 81 ? -4.467 -11.844 -0.329 1.00 92.56 81 GLU A C 1
ATOM 590 O O . GLU A 1 81 ? -5.387 -12.440 0.234 1.00 92.56 81 GLU A O 1
ATOM 595 N N . ALA A 1 82 ? -3.204 -11.934 0.099 1.00 91.94 82 ALA A N 1
ATOM 596 C CA . ALA A 1 82 ? -2.779 -12.725 1.251 1.00 91.94 82 ALA A CA 1
ATOM 597 C C . ALA A 1 82 ? -2.889 -11.985 2.600 1.00 91.94 82 ALA A C 1
ATOM 599 O O . ALA A 1 82 ? -2.784 -12.627 3.647 1.00 91.94 82 ALA A O 1
ATOM 600 N N . ALA A 1 83 ? -3.101 -10.664 2.597 1.00 87.19 83 ALA A N 1
ATOM 601 C CA . ALA A 1 83 ? -3.093 -9.818 3.795 1.00 87.19 83 ALA A CA 1
ATOM 602 C C . ALA A 1 83 ? -4.262 -10.091 4.764 1.00 87.19 83 ALA A C 1
ATOM 604 O O . ALA A 1 83 ? -4.209 -9.690 5.928 1.00 87.19 83 ALA A O 1
ATOM 605 N N . GLY A 1 84 ? -5.299 -10.805 4.313 1.00 81.94 84 GLY A N 1
ATOM 606 C CA . GLY A 1 84 ? -6.446 -11.206 5.125 1.00 81.94 84 GLY A CA 1
ATOM 607 C C . GLY A 1 84 ? -7.785 -10.801 4.498 1.00 81.94 84 GLY A C 1
ATOM 608 O O . GLY A 1 84 ? -7.871 -10.629 3.283 1.00 81.94 84 GLY A O 1
ATOM 609 N N . PRO A 1 85 ? -8.867 -10.697 5.294 1.00 82.50 85 PRO A N 1
ATOM 610 C CA . PRO A 1 85 ? -10.168 -10.282 4.783 1.00 82.50 85 PRO A CA 1
ATOM 611 C C . PRO A 1 85 ? -10.144 -8.801 4.380 1.00 82.50 85 PRO A C 1
ATOM 613 O O . PRO A 1 85 ? -10.187 -7.923 5.237 1.00 82.50 85 PRO A O 1
ATOM 616 N N . ALA A 1 86 ? -10.097 -8.557 3.072 1.00 87.81 86 ALA A N 1
ATOM 617 C CA . ALA A 1 86 ? -10.225 -7.242 2.457 1.00 87.81 86 ALA A CA 1
ATOM 618 C C . ALA A 1 86 ? -11.699 -6.819 2.331 1.00 87.81 86 ALA A C 1
ATOM 620 O O . ALA A 1 86 ? -12.595 -7.664 2.205 1.00 87.81 86 ALA A O 1
ATOM 621 N N . LEU A 1 87 ? -11.953 -5.512 2.326 1.00 87.75 87 LEU A N 1
ATOM 622 C CA . LEU A 1 87 ? -13.266 -4.954 2.010 1.00 87.75 87 LEU A CA 1
ATOM 623 C C . LEU A 1 87 ? -13.591 -5.151 0.523 1.00 87.75 87 LEU A C 1
ATOM 625 O O . LEU A 1 87 ? -12.701 -5.301 -0.305 1.00 87.75 87 LEU A O 1
ATOM 629 N N . ASP A 1 88 ? -14.871 -5.103 0.151 1.00 88.44 88 ASP A N 1
ATOM 630 C CA . ASP A 1 88 ? -15.292 -5.401 -1.229 1.00 88.44 88 ASP A CA 1
ATOM 631 C C . ASP A 1 88 ? -14.664 -4.483 -2.289 1.00 88.44 88 ASP A C 1
ATOM 633 O O . ASP A 1 88 ? -14.447 -4.914 -3.414 1.00 88.44 88 ASP A O 1
ATOM 637 N N . HIS A 1 89 ? -14.361 -3.229 -1.941 1.00 87.19 89 HIS A N 1
ATOM 638 C CA . HIS A 1 89 ? -13.711 -2.275 -2.847 1.00 87.19 89 HIS A CA 1
ATOM 639 C C . HIS A 1 89 ? -12.175 -2.392 -2.864 1.00 87.19 89 HIS A C 1
ATOM 641 O O . HIS A 1 89 ? -11.521 -1.680 -3.621 1.00 87.19 89 HIS A O 1
ATOM 647 N N . GLU A 1 90 ? -11.612 -3.252 -2.013 1.00 90.38 90 GLU A N 1
ATOM 648 C CA . GLU A 1 90 ? -10.182 -3.569 -1.900 1.00 90.38 90 GLU A CA 1
ATOM 649 C C . GLU A 1 90 ? -9.835 -4.894 -2.613 1.00 90.38 90 GLU A C 1
ATOM 651 O O . GLU A 1 90 ? -8.745 -5.433 -2.432 1.00 90.38 90 GLU A O 1
ATOM 656 N N . ARG A 1 91 ? -10.772 -5.447 -3.393 1.00 83.19 91 ARG A N 1
ATOM 657 C CA . ARG A 1 91 ? -10.646 -6.698 -4.158 1.00 83.19 91 ARG A CA 1
ATOM 658 C C . ARG A 1 91 ? -10.710 -6.417 -5.653 1.00 83.19 91 ARG A C 1
ATOM 660 O O . ARG A 1 91 ? -10.013 -7.139 -6.396 1.00 83.19 91 ARG A O 1
#

pLDDT: mean 93.13, std 6.59, range [49.06, 98.44]